Protein AF-A0A538D7K6-F1 (afdb_monomer_lite)

Structure (mmCIF, N/CA/C/O backbone):
data_AF-A0A538D7K6-F1
#
_entry.id   AF-A0A538D7K6-F1
#
loop_
_atom_site.group_PDB
_atom_site.id
_atom_site.type_symbol
_atom_site.label_atom_id
_atom_site.label_alt_id
_atom_site.label_comp_id
_atom_site.label_asym_id
_atom_site.label_entity_id
_atom_site.label_seq_id
_atom_site.pdbx_PDB_ins_code
_atom_site.Cartn_x
_atom_site.Cartn_y
_atom_site.Cartn_z
_atom_site.occupancy
_atom_site.B_iso_or_equiv
_atom_site.auth_seq_id
_atom_site.auth_comp_id
_atom_site.auth_asym_id
_atom_site.auth_atom_id
_atom_site.pdbx_PDB_model_num
ATOM 1 N N . MET A 1 1 ? 9.401 -70.725 -35.121 1.00 40.66 1 MET A N 1
ATOM 2 C CA . MET A 1 1 ? 10.159 -69.728 -35.909 1.00 40.66 1 MET A CA 1
ATOM 3 C C . MET A 1 1 ? 9.358 -68.421 -35.896 1.00 40.66 1 MET A C 1
ATOM 5 O O . MET A 1 1 ? 8.733 -68.077 -36.879 1.00 40.66 1 MET A O 1
ATOM 9 N N . THR A 1 2 ? 9.102 -67.784 -34.753 1.00 43.84 2 THR A N 1
ATOM 10 C CA . THR A 1 2 ? 10.042 -67.060 -33.866 1.00 43.84 2 THR A CA 1
ATOM 11 C C . THR A 1 2 ? 10.700 -65.837 -34.510 1.00 43.84 2 THR A C 1
ATOM 13 O O . THR A 1 2 ? 11.894 -65.631 -34.333 1.00 43.84 2 THR A O 1
ATOM 16 N N . LYS A 1 3 ? 9.963 -65.029 -35.276 1.00 46.75 3 LYS A N 1
ATOM 17 C CA . LYS A 1 3 ? 10.396 -63.679 -35.673 1.00 46.75 3 LYS A CA 1
ATOM 18 C C . LYS A 1 3 ? 9.157 -62.787 -35.728 1.00 46.75 3 LYS A C 1
ATOM 20 O O . LYS A 1 3 ? 8.139 -63.258 -36.213 1.00 46.75 3 LYS A O 1
ATOM 25 N N . LEU A 1 4 ? 9.264 -61.540 -35.262 1.00 43.41 4 LEU A N 1
ATOM 26 C CA . LEU A 1 4 ? 8.227 -60.484 -35.208 1.00 43.41 4 LEU A CA 1
ATOM 27 C C . LEU A 1 4 ? 7.545 -60.252 -33.845 1.00 43.41 4 LEU A C 1
ATOM 29 O O . LEU A 1 4 ? 6.499 -59.618 -33.772 1.00 43.41 4 LEU A O 1
ATOM 33 N N . VAL A 1 5 ? 8.178 -60.663 -32.746 1.00 50.25 5 VAL A N 1
ATOM 34 C CA . VAL A 1 5 ? 8.049 -59.937 -31.471 1.00 50.25 5 VAL A CA 1
ATOM 35 C C . VAL A 1 5 ? 9.275 -59.027 -31.381 1.00 50.25 5 VAL A C 1
ATOM 37 O O . VAL A 1 5 ? 10.366 -59.479 -31.712 1.00 50.25 5 VAL A O 1
ATOM 40 N N . ALA A 1 6 ? 9.102 -57.783 -30.935 1.00 48.41 6 ALA A N 1
ATOM 41 C CA . ALA A 1 6 ? 10.144 -56.764 -30.736 1.00 48.41 6 ALA A CA 1
ATOM 42 C C . ALA A 1 6 ? 10.478 -55.854 -31.935 1.00 48.41 6 ALA A C 1
ATOM 44 O O . ALA A 1 6 ? 11.613 -55.798 -32.388 1.00 48.41 6 ALA A O 1
ATOM 45 N N . LEU A 1 7 ? 9.510 -55.056 -32.400 1.00 48.78 7 LEU A N 1
ATOM 46 C CA . LEU A 1 7 ? 9.823 -53.801 -33.111 1.00 48.78 7 LEU A CA 1
ATOM 47 C C . LEU A 1 7 ? 8.749 -52.708 -32.933 1.00 48.78 7 LEU A C 1
ATOM 49 O O . LEU A 1 7 ? 8.528 -51.894 -33.817 1.00 48.78 7 LEU A O 1
ATOM 53 N N . GLY A 1 8 ? 8.065 -52.685 -31.782 1.00 41.59 8 GLY A N 1
ATOM 54 C CA . GLY A 1 8 ? 6.984 -51.721 -31.511 1.00 41.59 8 GLY A CA 1
ATOM 55 C C . GLY A 1 8 ? 6.976 -51.118 -30.104 1.00 41.59 8 GLY A C 1
ATOM 56 O O . GLY A 1 8 ? 5.976 -50.533 -29.714 1.00 41.59 8 GLY A O 1
ATOM 57 N N . ALA A 1 9 ? 8.051 -51.274 -29.323 1.00 51.84 9 ALA A N 1
ATOM 58 C CA . ALA A 1 9 ? 8.094 -50.869 -27.910 1.00 51.84 9 ALA A CA 1
ATOM 59 C C . ALA A 1 9 ? 9.174 -49.812 -27.598 1.00 51.84 9 ALA A C 1
ATOM 61 O O . ALA A 1 9 ? 9.707 -49.773 -26.495 1.00 51.84 9 ALA A O 1
ATOM 62 N N . LEU A 1 10 ? 9.508 -48.955 -28.570 1.00 48.12 10 LEU A N 1
ATOM 63 C CA . LEU A 1 10 ? 10.436 -47.825 -28.397 1.00 48.12 10 LEU A CA 1
ATOM 64 C C . LEU A 1 10 ? 9.776 -46.459 -28.666 1.00 48.12 10 LEU A C 1
ATOM 66 O O . LEU A 1 10 ? 10.447 -45.495 -29.022 1.00 48.12 10 LEU A O 1
ATOM 70 N N . ALA A 1 11 ? 8.462 -46.337 -28.454 1.00 53.03 11 ALA A N 1
ATOM 71 C CA . ALA A 1 11 ? 7.849 -45.025 -28.244 1.00 53.03 11 ALA A CA 1
ATOM 72 C C . ALA A 1 11 ? 8.186 -44.590 -26.812 1.00 53.03 11 ALA A C 1
ATOM 74 O O . ALA A 1 11 ? 7.478 -44.878 -25.850 1.00 53.03 11 ALA A O 1
ATOM 75 N N . ALA A 1 12 ? 9.386 -44.026 -26.715 1.00 57.50 12 ALA A N 1
ATOM 76 C CA . ALA A 1 12 ? 10.097 -43.638 -25.521 1.00 57.50 12 ALA A CA 1
ATOM 77 C C . ALA A 1 12 ? 9.222 -42.895 -24.508 1.00 57.50 12 ALA A C 1
ATOM 79 O O . ALA A 1 12 ? 8.413 -42.035 -24.856 1.00 57.50 12 ALA A O 1
ATOM 80 N N . LEU A 1 13 ? 9.485 -43.197 -23.236 1.00 53.53 13 LEU A N 1
ATOM 81 C CA . LEU A 1 13 ? 9.093 -42.433 -22.062 1.00 53.53 13 LEU A CA 1
ATOM 82 C C . LEU A 1 13 ? 9.666 -41.005 -22.111 1.00 53.53 13 LEU A C 1
ATOM 84 O O . LEU A 1 13 ? 10.497 -40.622 -21.291 1.00 53.53 13 LEU A O 1
ATOM 88 N N . ALA A 1 14 ? 9.183 -40.175 -23.028 1.00 58.72 14 ALA A N 1
ATOM 89 C CA . ALA A 1 14 ? 9.363 -38.734 -22.981 1.00 58.72 14 ALA A CA 1
ATOM 90 C C . ALA A 1 14 ? 8.416 -38.123 -21.928 1.00 58.72 14 ALA A C 1
ATOM 92 O O . ALA A 1 14 ? 7.724 -37.142 -22.182 1.00 58.72 14 ALA A O 1
ATOM 93 N N . PHE A 1 15 ? 8.399 -38.693 -20.716 1.00 60.50 15 PHE A N 1
ATOM 94 C CA . PHE A 1 15 ? 8.035 -37.957 -19.509 1.00 60.50 15 PHE A CA 1
ATOM 95 C C . PHE A 1 15 ? 9.201 -37.010 -19.219 1.00 60.50 15 PHE A C 1
ATOM 97 O O . PHE A 1 15 ? 10.033 -37.237 -18.342 1.00 60.50 15 PHE A O 1
ATOM 104 N N . GLY A 1 16 ? 9.307 -35.968 -20.047 1.00 55.09 16 GLY A N 1
ATOM 105 C CA . GLY A 1 16 ? 10.193 -34.851 -19.793 1.00 55.09 16 GLY A CA 1
ATOM 106 C C . GLY A 1 16 ? 9.817 -34.272 -18.439 1.00 55.09 16 GLY A C 1
ATOM 107 O O . GLY A 1 16 ? 8.693 -33.814 -18.243 1.00 55.09 16 GLY A O 1
ATOM 108 N N . CYS A 1 17 ? 10.751 -34.350 -17.496 1.00 61.25 17 CYS A N 1
ATOM 109 C CA . CYS A 1 17 ? 10.683 -33.646 -16.230 1.00 61.25 17 CYS A CA 1
ATOM 110 C C . CYS A 1 17 ? 10.509 -32.158 -16.554 1.00 61.25 17 CYS A C 1
ATOM 112 O O . CYS A 1 17 ? 11.459 -31.486 -16.952 1.00 61.25 17 CYS A O 1
ATOM 114 N N . GLY A 1 18 ?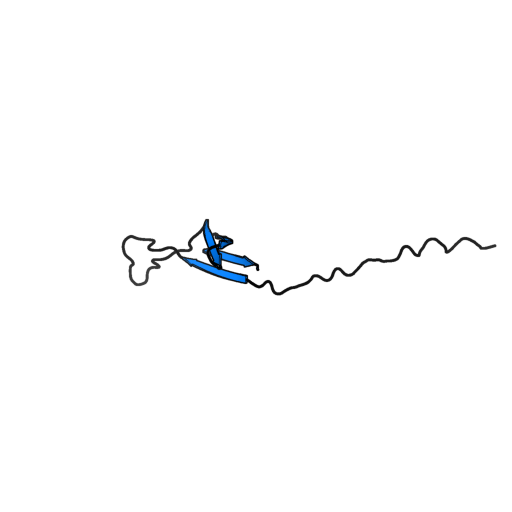 9.275 -31.661 -16.471 1.00 61.81 18 GLY A N 1
ATOM 115 C CA . GLY A 1 18 ? 9.014 -30.236 -16.517 1.00 61.81 18 GLY A CA 1
ATOM 116 C C . GLY A 1 18 ? 9.663 -29.637 -15.282 1.00 61.81 18 GLY A C 1
ATOM 117 O O . GLY A 1 18 ? 9.151 -29.793 -14.176 1.00 61.81 18 GLY A O 1
ATOM 118 N N . SER A 1 19 ? 10.815 -28.998 -15.452 1.00 65.38 19 SER A N 1
ATOM 119 C CA . SER A 1 19 ? 11.431 -28.190 -14.414 1.00 65.38 19 SER A CA 1
ATOM 120 C C . SER A 1 19 ? 10.428 -27.103 -14.041 1.00 65.38 19 SER A C 1
ATOM 122 O O . SER A 1 19 ? 10.227 -26.139 -14.778 1.00 65.38 19 SER A O 1
ATOM 124 N N . ALA A 1 20 ? 9.764 -27.269 -12.895 1.00 65.56 20 ALA A N 1
ATOM 125 C CA . ALA A 1 20 ? 9.051 -26.185 -12.246 1.00 65.56 20 ALA A CA 1
ATOM 126 C C . ALA A 1 20 ? 10.109 -25.136 -11.898 1.00 65.56 20 ALA A C 1
ATOM 128 O O . ALA A 1 20 ? 10.799 -25.241 -10.885 1.00 65.56 20 ALA A O 1
ATOM 129 N N . GLY A 1 21 ? 10.307 -24.177 -12.803 1.00 59.12 21 GLY A N 1
ATOM 130 C CA . GLY A 1 21 ? 11.178 -23.035 -12.602 1.00 59.12 21 GLY A CA 1
ATOM 131 C C . GLY A 1 21 ? 10.632 -22.215 -11.446 1.00 59.12 21 GLY A C 1
ATOM 132 O O . GLY A 1 21 ? 9.862 -21.280 -11.648 1.00 59.12 21 GLY A O 1
ATOM 133 N N . GLY A 1 22 ? 11.007 -22.591 -10.225 1.00 59.78 22 GLY A N 1
ATOM 134 C CA . GLY A 1 22 ? 10.776 -21.833 -9.006 1.00 59.78 22 GLY A CA 1
ATOM 135 C C . GLY A 1 22 ? 11.662 -20.596 -9.007 1.00 59.78 22 GLY A C 1
ATOM 136 O O . GLY A 1 22 ? 12.593 -20.491 -8.217 1.00 59.78 22 GLY A O 1
ATOM 137 N N . GLY A 1 23 ? 11.414 -19.677 -9.938 1.00 65.56 23 GLY A N 1
ATOM 138 C CA . GLY A 1 23 ? 12.025 -18.361 -9.903 1.00 65.56 23 GLY A CA 1
ATOM 139 C C . GLY A 1 23 ? 11.515 -17.617 -8.674 1.00 65.56 23 GLY A C 1
ATOM 140 O O . GLY A 1 23 ? 10.307 -17.551 -8.434 1.00 65.56 23 GLY A O 1
ATOM 141 N N . THR A 1 24 ? 12.421 -17.036 -7.888 1.00 69.69 24 THR A N 1
ATOM 142 C CA . THR A 1 24 ? 12.036 -16.058 -6.868 1.00 69.69 24 THR A CA 1
ATOM 143 C C . THR A 1 24 ? 11.410 -14.877 -7.592 1.00 69.69 24 THR A C 1
ATOM 145 O O . THR A 1 24 ? 12.120 -14.048 -8.153 1.00 69.69 24 THR A O 1
ATOM 148 N N . ALA A 1 25 ? 10.078 -14.816 -7.613 1.00 73.12 25 ALA A N 1
ATOM 149 C CA . ALA A 1 25 ? 9.358 -13.719 -8.241 1.00 73.12 25 ALA A CA 1
ATOM 150 C C . ALA A 1 25 ? 9.778 -12.396 -7.585 1.00 73.12 25 ALA A C 1
ATOM 152 O O . ALA A 1 25 ? 9.436 -12.129 -6.423 1.00 73.12 25 ALA A O 1
ATOM 153 N N . THR A 1 26 ? 10.531 -11.594 -8.335 1.00 84.44 26 THR A N 1
ATOM 154 C CA . THR A 1 26 ? 10.939 -10.240 -7.970 1.00 84.44 26 THR A CA 1
ATOM 155 C C . THR A 1 26 ? 9.776 -9.275 -8.204 1.00 84.44 26 THR A C 1
ATOM 157 O O . THR A 1 26 ? 8.779 -9.608 -8.849 1.00 84.44 26 THR A O 1
ATOM 160 N N . GLY A 1 27 ? 9.855 -8.092 -7.596 1.00 91.38 27 GLY A N 1
ATOM 161 C CA . GLY A 1 27 ? 8.860 -7.040 -7.778 1.00 91.38 27 GLY A CA 1
ATOM 162 C C . GLY A 1 27 ? 8.507 -6.316 -6.483 1.00 91.38 27 GLY A C 1
ATOM 163 O O . GLY A 1 27 ? 9.231 -6.384 -5.488 1.00 91.38 27 GLY A O 1
ATOM 164 N N . LEU A 1 28 ? 7.383 -5.600 -6.499 1.00 94.56 28 LEU A N 1
ATOM 165 C CA . LEU A 1 28 ? 6.920 -4.785 -5.377 1.00 94.56 28 LEU A CA 1
ATOM 166 C C . LEU A 1 28 ? 5.822 -5.514 -4.604 1.00 94.56 28 LEU A C 1
ATOM 168 O O . LEU A 1 28 ? 4.887 -6.062 -5.182 1.00 94.56 28 LEU A O 1
ATOM 172 N N . LYS A 1 29 ? 5.881 -5.458 -3.278 1.00 96.00 29 LYS A N 1
ATOM 173 C CA . LYS A 1 29 ? 4.778 -5.857 -2.401 1.00 96.00 29 LYS A CA 1
ATOM 174 C C . LYS A 1 29 ? 4.657 -4.849 -1.275 1.00 96.00 29 LYS A C 1
ATOM 176 O O . LYS A 1 29 ? 5.667 -4.321 -0.814 1.00 96.00 29 LYS A O 1
ATOM 181 N N . GLY A 1 30 ? 3.442 -4.608 -0.814 1.00 96.62 30 GLY A N 1
ATOM 182 C CA . GLY A 1 30 ? 3.233 -3.673 0.281 1.00 96.62 30 GLY A CA 1
ATOM 183 C C . GLY A 1 30 ? 1.815 -3.696 0.816 1.00 96.62 30 GLY A C 1
ATOM 184 O O . GLY A 1 30 ? 0.941 -4.384 0.287 1.00 96.62 30 GLY A O 1
ATOM 185 N N . TYR A 1 31 ? 1.616 -2.936 1.888 1.00 98.19 31 TYR A N 1
ATOM 186 C CA . TYR A 1 31 ? 0.348 -2.788 2.587 1.00 98.19 31 TYR A CA 1
ATOM 187 C C . TYR A 1 31 ? -0.047 -1.314 2.615 1.00 98.19 31 TYR A C 1
ATOM 189 O O . TYR A 1 31 ? 0.732 -0.464 3.048 1.00 98.19 31 TYR A O 1
ATOM 197 N N . VAL A 1 32 ? -1.257 -1.015 2.150 1.00 98.25 32 VAL A N 1
ATOM 198 C CA . VAL A 1 32 ? -1.795 0.345 2.084 1.00 98.25 32 VAL A CA 1
ATOM 199 C C . VAL A 1 32 ? -2.891 0.512 3.129 1.00 98.25 32 VAL A C 1
ATOM 201 O O . VAL A 1 32 ? -3.843 -0.271 3.197 1.00 98.25 32 VAL A O 1
ATOM 204 N N . LYS A 1 33 ? -2.775 1.575 3.928 1.00 98.12 33 LYS A N 1
ATOM 205 C CA . LYS A 1 33 ? -3.796 2.006 4.886 1.00 98.12 33 LYS A CA 1
ATOM 206 C C . LYS A 1 33 ? -4.437 3.311 4.431 1.00 98.12 33 LYS A C 1
ATOM 208 O O . LYS A 1 33 ? -3.753 4.184 3.910 1.00 98.12 33 LYS A O 1
ATOM 213 N N . ARG A 1 34 ? -5.738 3.450 4.680 1.00 97.25 34 ARG A N 1
ATOM 214 C CA . ARG A 1 34 ? -6.489 4.699 4.537 1.00 97.25 34 ARG A CA 1
ATOM 215 C C . ARG A 1 34 ? -6.748 5.315 5.905 1.00 97.25 34 ARG A C 1
ATOM 217 O O . ARG A 1 34 ? -7.017 4.603 6.877 1.00 97.25 34 ARG A O 1
ATOM 224 N N . GLY A 1 35 ? -6.707 6.633 5.957 1.00 95.12 35 GLY A N 1
ATOM 225 C CA . GLY A 1 35 ? -7.065 7.412 7.126 1.00 95.12 35 GLY A CA 1
ATOM 226 C C . GLY A 1 35 ? -7.349 8.869 6.748 1.00 95.12 35 GLY A C 1
ATOM 227 O O . GLY A 1 35 ? -6.975 9.281 5.650 1.00 95.12 35 GLY A O 1
ATOM 228 N N . PRO A 1 36 ? -7.995 9.624 7.646 1.00 95.69 36 PRO A N 1
ATOM 229 C CA . PRO A 1 36 ? -8.535 9.132 8.908 1.00 95.69 36 PRO A CA 1
ATOM 230 C C . PRO A 1 36 ? -9.837 8.333 8.692 1.00 95.69 36 PRO A C 1
ATOM 232 O O . PRO A 1 36 ? -10.561 8.524 7.718 1.00 95.69 36 PRO A O 1
ATOM 235 N N . THR A 1 37 ? -10.114 7.368 9.570 1.00 95.62 37 THR A N 1
ATOM 236 C CA . THR A 1 37 ? -11.367 6.571 9.543 1.00 95.62 37 THR A CA 1
ATOM 237 C C . THR A 1 37 ? -12.482 7.177 10.393 1.00 95.62 37 THR A C 1
ATOM 239 O O . THR A 1 37 ? -13.610 6.695 10.368 1.00 95.62 37 THR A O 1
ATOM 242 N N . MET A 1 38 ? -12.163 8.247 11.117 1.00 95.00 38 MET A N 1
ATOM 243 C CA . MET A 1 38 ? -13.048 9.033 11.967 1.00 95.00 38 MET A CA 1
ATOM 244 C C . MET A 1 38 ? -12.625 10.509 11.891 1.00 95.00 38 MET A C 1
ATOM 246 O O . MET A 1 38 ? -11.463 10.765 11.587 1.00 95.00 38 MET A O 1
ATOM 250 N N . PRO A 1 39 ? -13.499 11.484 12.189 1.00 94.81 39 PRO A N 1
ATOM 251 C CA . PRO A 1 39 ? -13.169 12.907 12.037 1.00 94.81 39 PRO A CA 1
ATOM 252 C C . PRO A 1 39 ? -11.949 13.373 12.844 1.00 94.81 39 PRO A C 1
ATOM 254 O O . PRO A 1 39 ? -11.203 14.235 12.393 1.00 94.81 39 PRO A O 1
ATOM 257 N N . VAL A 1 40 ? -11.731 12.789 14.026 1.00 95.44 40 VAL A N 1
ATOM 258 C CA . VAL A 1 40 ? -10.604 13.108 14.909 1.00 95.44 40 VAL A CA 1
ATOM 259 C C . VAL A 1 40 ? -10.02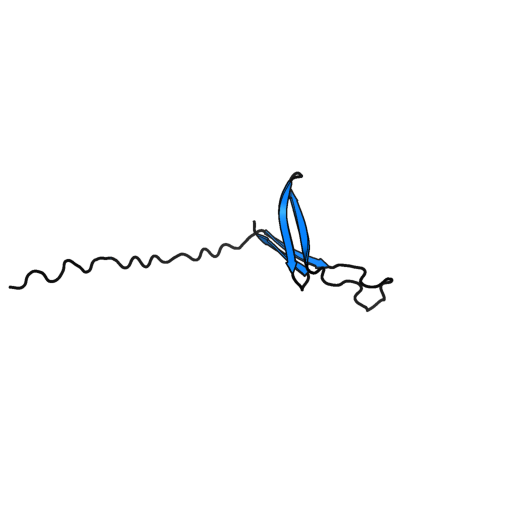4 11.818 15.462 1.00 95.44 40 VAL A C 1
ATOM 261 O O . VAL A 1 40 ? -10.746 11.008 16.045 1.00 95.44 40 VAL A O 1
ATOM 264 N N . CYS A 1 41 ? -8.717 11.632 15.302 1.00 95.69 41 CYS A N 1
ATOM 265 C CA . CYS A 1 41 ? -8.017 10.482 15.855 1.00 95.69 41 CYS A CA 1
ATOM 266 C C . CYS A 1 41 ? -7.983 10.552 17.385 1.00 95.69 41 CYS A C 1
ATOM 268 O O . CYS A 1 41 ? -7.630 11.580 17.960 1.00 95.69 41 CYS A O 1
ATOM 270 N N . ARG A 1 42 ? -8.312 9.440 18.046 1.00 95.69 42 ARG A N 1
ATOM 271 C CA . ARG A 1 42 ? -8.249 9.312 19.507 1.00 95.69 42 ARG A CA 1
ATOM 272 C C . ARG A 1 42 ? -7.053 8.455 19.902 1.00 95.69 42 ARG A C 1
ATOM 274 O O . ARG A 1 42 ? -6.774 7.447 19.254 1.00 95.69 42 ARG A O 1
ATOM 281 N N . VAL A 1 43 ? -6.358 8.842 20.969 1.00 95.44 43 VAL A N 1
ATOM 282 C CA . VAL A 1 43 ? -5.231 8.067 21.511 1.00 95.44 43 VAL A CA 1
ATOM 283 C C . VAL A 1 43 ? -5.714 6.664 21.891 1.00 95.44 43 VAL A C 1
ATOM 285 O O . VAL A 1 43 ? -6.786 6.508 22.470 1.00 95.44 43 VAL A O 1
ATOM 288 N N . GLY A 1 44 ? -4.949 5.637 21.515 1.00 94.62 44 GLY A N 1
ATOM 289 C CA . GLY A 1 44 ? -5.288 4.231 21.767 1.00 94.62 44 GLY A CA 1
ATOM 290 C C . GLY A 1 44 ? -6.326 3.621 20.815 1.00 94.62 44 GLY A C 1
ATOM 291 O O . GLY A 1 44 ? -6.516 2.409 20.839 1.00 94.62 44 GLY A O 1
ATOM 292 N N . VAL A 1 45 ? -6.956 4.411 19.937 1.00 94.88 45 VAL A N 1
ATOM 293 C CA . VAL A 1 45 ? -7.926 3.913 18.950 1.00 94.88 45 VAL A CA 1
ATOM 294 C C . VAL A 1 45 ? -7.311 3.949 17.547 1.00 94.88 45 VAL A C 1
ATOM 296 O O . VAL A 1 45 ? -6.820 5.000 17.124 1.00 94.88 45 VAL A O 1
ATOM 299 N N . PRO A 1 46 ? -7.340 2.845 16.773 1.00 94.69 46 PRO A N 1
ATOM 300 C CA . PRO A 1 46 ? -6.845 2.857 15.403 1.00 94.69 46 PRO A CA 1
ATOM 301 C C . PRO A 1 46 ? -7.578 3.897 14.544 1.00 94.69 46 PRO A C 1
ATOM 303 O O . PRO A 1 46 ? -8.760 3.761 14.252 1.00 94.69 46 PRO A O 1
ATOM 306 N N . CYS A 1 47 ? -6.858 4.924 14.091 1.00 96.50 47 CYS A N 1
ATOM 307 C CA . CYS A 1 47 ? -7.407 5.950 13.195 1.00 96.50 47 CYS A CA 1
ATOM 308 C C . CYS A 1 47 ? -7.247 5.592 11.704 1.00 96.50 47 CYS A C 1
ATOM 310 O O . CYS A 1 47 ? -7.686 6.328 10.819 1.00 96.50 47 CYS A O 1
ATOM 312 N N . THR A 1 48 ? -6.639 4.441 11.406 1.00 97.56 48 THR A N 1
ATOM 313 C CA . THR A 1 48 ? -6.374 3.961 10.044 1.00 97.56 48 THR A CA 1
ATOM 314 C C . THR A 1 48 ? -6.919 2.550 9.855 1.00 97.56 48 THR A C 1
ATOM 316 O O . THR A 1 48 ? -6.923 1.759 10.795 1.00 97.56 48 THR A O 1
ATOM 319 N N . ALA A 1 49 ? -7.344 2.223 8.636 1.00 97.69 49 ALA A N 1
ATOM 320 C CA . ALA A 1 49 ? -7.818 0.892 8.249 1.00 97.69 49 ALA A CA 1
ATOM 321 C C . ALA A 1 49 ? -7.179 0.461 6.918 1.00 97.69 49 ALA A C 1
ATOM 323 O O . ALA A 1 49 ? -6.685 1.325 6.191 1.00 97.69 49 ALA A O 1
ATOM 324 N N . PRO A 1 50 ? -7.196 -0.834 6.552 1.00 98.50 50 PRO A N 1
ATOM 325 C CA . PRO A 1 50 ? -6.782 -1.266 5.221 1.00 98.50 50 PRO A CA 1
ATOM 326 C C . PRO A 1 50 ? -7.490 -0.473 4.114 1.00 98.50 50 PRO A C 1
ATOM 328 O O . PRO A 1 50 ? -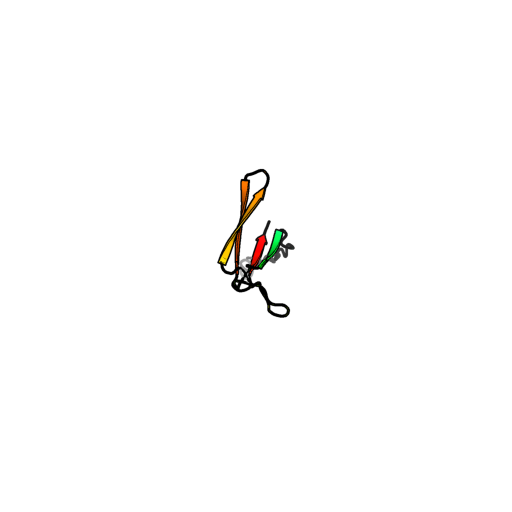8.715 -0.309 4.132 1.00 98.50 50 PRO A O 1
ATOM 331 N N . ALA A 1 51 ? -6.727 0.008 3.135 1.00 98.38 51 ALA A N 1
ATOM 332 C CA . ALA A 1 51 ? -7.281 0.600 1.926 1.00 98.38 51 ALA A CA 1
ATOM 333 C C . ALA A 1 51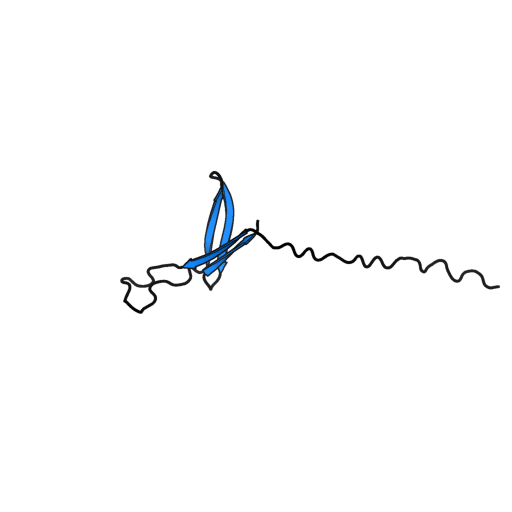 ? -7.698 -0.533 0.983 1.00 98.38 51 ALA A C 1
ATOM 335 O O . ALA A 1 51 ? -6.878 -1.016 0.214 1.00 98.38 51 ALA A O 1
ATOM 336 N N . LYS A 1 52 ? -8.939 -1.012 1.092 1.00 98.44 52 LYS A N 1
ATOM 337 C CA . LYS A 1 52 ? -9.452 -2.143 0.300 1.00 98.44 52 LYS A CA 1
ATOM 338 C C . LYS A 1 52 ? -9.857 -1.691 -1.105 1.00 98.44 52 LYS A C 1
ATOM 340 O O . LYS A 1 52 ? -10.483 -0.641 -1.232 1.00 98.44 52 LYS A O 1
ATOM 345 N N . GLY A 1 53 ? -9.532 -2.477 -2.132 1.00 98.06 53 GLY A N 1
ATOM 346 C CA . GLY A 1 53 ? -10.020 -2.263 -3.501 1.00 98.06 53 GLY A CA 1
ATOM 347 C C . GLY A 1 53 ? -9.463 -1.025 -4.212 1.00 98.06 53 GLY A C 1
ATOM 348 O O . GLY A 1 53 ? -10.025 -0.586 -5.213 1.00 98.06 53 GLY A O 1
ATOM 349 N N . VAL A 1 54 ? -8.371 -0.441 -3.719 1.00 98.12 54 VAL A N 1
ATOM 350 C CA . VAL A 1 54 ? -7.769 0.759 -4.309 1.00 98.12 54 VAL A CA 1
ATOM 351 C C . VAL A 1 54 ? -6.827 0.360 -5.439 1.00 98.12 54 VAL A C 1
ATOM 353 O O . VAL A 1 54 ? -5.961 -0.497 -5.262 1.00 98.12 54 VAL A O 1
ATOM 356 N N . LYS A 1 55 ? -6.968 1.018 -6.595 1.00 98.25 55 LYS A N 1
ATOM 357 C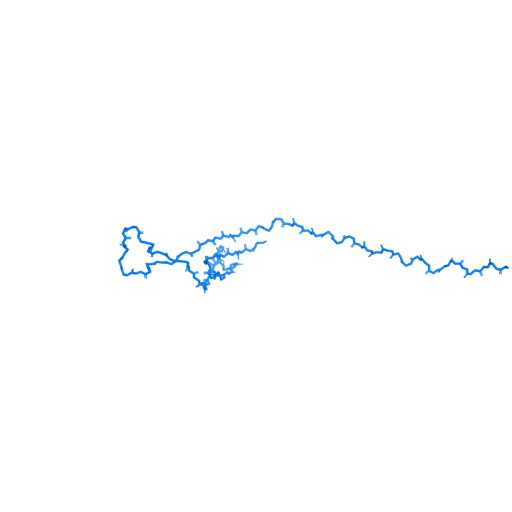 CA . LYS A 1 55 ? -6.070 0.855 -7.743 1.00 98.25 55 LYS A CA 1
ATOM 358 C C . LYS A 1 55 ? -4.817 1.718 -7.569 1.00 98.25 55 LYS A C 1
ATOM 360 O O . LYS A 1 55 ? -4.892 2.944 -7.559 1.00 98.25 55 LYS A O 1
ATOM 365 N N . LEU A 1 56 ? -3.664 1.069 -7.482 1.00 98.06 56 LEU A N 1
ATOM 366 C CA . LEU A 1 56 ? -2.335 1.670 -7.460 1.00 98.06 56 LEU A CA 1
ATOM 367 C C . LEU A 1 56 ? -1.771 1.726 -8.883 1.00 98.06 56 LEU A C 1
ATOM 369 O O . LEU A 1 56 ? -1.902 0.764 -9.642 1.00 98.06 56 LEU A O 1
ATOM 373 N N . ARG A 1 57 ? -1.121 2.838 -9.234 1.00 97.81 57 ARG A N 1
ATOM 374 C CA . ARG A 1 57 ? -0.409 3.029 -10.506 1.00 97.81 57 ARG A CA 1
ATOM 375 C C . ARG A 1 57 ? 1.063 3.282 -10.202 1.00 97.81 57 ARG A C 1
ATOM 377 O O . ARG A 1 57 ? 1.379 4.229 -9.490 1.00 97.81 57 ARG A O 1
ATOM 384 N N . PHE A 1 58 ? 1.945 2.448 -10.739 1.00 96.50 58 PHE A N 1
ATOM 385 C CA . PHE A 1 58 ? 3.391 2.567 -10.561 1.00 96.50 58 PHE A CA 1
ATOM 386 C C . PHE A 1 58 ? 4.003 3.166 -11.822 1.00 96.50 58 PHE A C 1
ATOM 388 O O . PHE A 1 58 ? 3.841 2.611 -12.910 1.00 96.50 58 PHE A O 1
ATOM 395 N N . SER A 1 59 ? 4.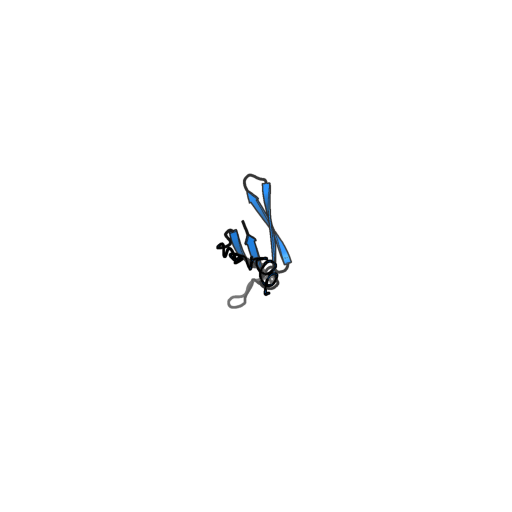697 4.295 -11.677 1.00 96.62 59 SER A N 1
ATOM 396 C CA . SER A 1 59 ? 5.342 4.999 -12.785 1.00 96.62 59 SER A CA 1
ATOM 397 C C . SER A 1 59 ? 6.861 4.859 -12.759 1.00 96.62 59 SER A C 1
ATOM 399 O O . SER A 1 59 ? 7.475 4.985 -11.699 1.00 96.62 59 SER A O 1
ATOM 401 N N . ARG A 1 60 ? 7.475 4.700 -13.931 1.00 95.00 60 ARG A N 1
ATOM 402 C CA . ARG A 1 60 ? 8.923 4.801 -14.146 1.00 95.00 60 ARG A CA 1
ATOM 403 C C . ARG A 1 60 ? 9.161 5.687 -15.367 1.00 95.00 60 ARG A C 1
ATOM 405 O O . ARG A 1 60 ? 8.535 5.472 -16.397 1.00 95.00 60 ARG A O 1
ATOM 412 N N . ALA A 1 61 ? 10.027 6.695 -15.231 1.00 96.50 61 ALA A N 1
ATOM 413 C CA . ALA A 1 61 ? 10.317 7.669 -16.291 1.00 96.50 61 ALA A CA 1
ATOM 414 C C . ALA A 1 61 ? 9.046 8.294 -16.920 1.00 96.50 61 ALA A C 1
ATOM 416 O O . ALA A 1 61 ? 8.899 8.356 -18.135 1.00 96.50 61 ALA A O 1
ATOM 417 N N . GLY A 1 62 ? 8.077 8.691 -16.084 1.00 96.12 62 GLY A N 1
ATOM 418 C CA . GLY A 1 62 ? 6.820 9.314 -16.528 1.00 96.12 62 GLY A CA 1
ATOM 419 C C . GLY A 1 62 ? 5.767 8.356 -17.101 1.00 96.12 62 GLY A C 1
ATOM 420 O O . GLY A 1 62 ? 4.610 8.745 -17.236 1.00 96.12 62 GLY A O 1
ATOM 421 N N . SER A 1 63 ? 6.115 7.094 -17.366 1.00 97.19 63 SER A N 1
ATOM 422 C CA . SER A 1 63 ? 5.191 6.087 -17.903 1.00 97.19 63 SER A CA 1
ATOM 423 C C . SER A 1 63 ? 4.665 5.168 -16.806 1.00 97.19 63 SER A C 1
ATOM 425 O O . SER A 1 63 ? 5.429 4.729 -15.945 1.00 97.19 63 SER A O 1
ATOM 427 N N . ILE A 1 64 ? 3.369 4.839 -16.831 1.00 97.06 64 ILE A N 1
ATOM 428 C CA . ILE A 1 64 ? 2.818 3.799 -15.951 1.00 97.06 64 ILE A CA 1
ATOM 429 C C . ILE A 1 64 ? 3.277 2.438 -16.461 1.00 97.06 64 ILE A C 1
ATOM 431 O O . ILE A 1 64 ? 2.904 2.036 -17.557 1.00 97.06 64 ILE A O 1
ATOM 435 N N . VAL A 1 65 ? 4.056 1.731 -15.648 1.00 96.25 65 VAL A N 1
ATOM 436 C CA . VAL A 1 65 ? 4.637 0.424 -15.997 1.00 96.25 65 VAL A CA 1
ATOM 437 C C . VAL A 1 65 ? 3.936 -0.740 -15.306 1.00 96.25 65 VAL A C 1
ATOM 439 O O . VAL A 1 65 ? 4.088 -1.880 -15.723 1.00 96.25 65 VAL A O 1
ATOM 442 N N . ALA A 1 66 ? 3.158 -0.470 -14.255 1.00 96.50 66 ALA A N 1
ATOM 443 C CA . ALA A 1 66 ? 2.364 -1.487 -13.583 1.00 96.50 66 ALA A CA 1
ATOM 444 C C . ALA A 1 66 ? 1.155 -0.883 -12.870 1.00 96.50 66 ALA A C 1
ATOM 446 O O . ALA A 1 66 ? 1.146 0.287 -12.470 1.00 96.50 66 ALA A O 1
ATOM 447 N N . THR A 1 67 ? 0.146 -1.721 -12.651 1.00 97.31 67 THR A N 1
ATOM 448 C CA . THR A 1 67 ? -0.975 -1.417 -11.763 1.00 97.31 67 THR A CA 1
ATOM 449 C C . THR A 1 67 ? -1.241 -2.597 -10.840 1.00 97.31 67 THR A C 1
ATOM 451 O O . THR A 1 67 ? -0.940 -3.737 -11.187 1.00 97.31 67 THR A O 1
ATOM 454 N N . ALA A 1 68 ? -1.781 -2.324 -9.657 1.00 97.75 68 ALA A N 1
ATOM 455 C CA . ALA A 1 68 ? -2.245 -3.357 -8.739 1.00 97.75 68 ALA A CA 1
ATOM 456 C C . ALA A 1 68 ? -3.482 -2.867 -7.995 1.00 97.75 68 ALA A C 1
ATOM 458 O O . ALA A 1 68 ? -3.600 -1.677 -7.710 1.00 97.75 68 ALA A O 1
ATOM 459 N N . THR A 1 69 ? -4.376 -3.783 -7.643 1.00 98.44 69 THR A N 1
ATOM 460 C CA . THR A 1 69 ? -5.509 -3.490 -6.763 1.00 98.44 69 THR A CA 1
ATOM 461 C C . THR A 1 69 ? -5.226 -4.088 -5.396 1.00 98.44 69 THR A C 1
ATOM 463 O O . THR A 1 69 ? -4.817 -5.246 -5.295 1.00 98.44 69 THR A O 1
ATOM 466 N N . THR A 1 70 ? -5.417 -3.306 -4.339 1.00 98.62 70 THR A N 1
ATOM 467 C CA . THR A 1 70 ? -5.275 -3.811 -2.974 1.00 98.62 70 THR A CA 1
ATOM 468 C C . THR A 1 70 ? -6.399 -4.787 -2.631 1.00 98.62 70 THR A C 1
ATOM 470 O O . THR A 1 70 ? -7.567 -4.548 -2.940 1.00 98.62 70 THR A O 1
ATOM 473 N N . ASN A 1 71 ? -6.061 -5.885 -1.958 1.00 98.50 71 ASN A N 1
ATOM 474 C CA . ASN A 1 71 ? -7.052 -6.858 -1.498 1.00 98.50 71 ASN A CA 1
ATOM 475 C C . ASN A 1 71 ? -7.840 -6.356 -0.269 1.00 98.50 71 ASN A C 1
ATOM 477 O O . ASN A 1 71 ? -7.617 -5.253 0.238 1.00 98.50 71 ASN A O 1
ATOM 481 N N . ASP A 1 72 ? -8.721 -7.198 0.275 1.00 98.31 72 ASP A N 1
ATOM 482 C CA . ASP A 1 72 ? -9.551 -6.866 1.447 1.00 98.31 72 ASP A CA 1
ATOM 483 C C . ASP A 1 72 ? -8.762 -6.606 2.733 1.00 98.31 72 ASP A C 1
ATOM 485 O O . ASP A 1 72 ? -9.298 -6.087 3.715 1.00 98.31 72 ASP A O 1
ATOM 489 N N . ARG A 1 73 ? -7.479 -6.961 2.734 1.00 98.19 73 ARG A N 1
ATOM 490 C CA . ARG A 1 73 ? -6.534 -6.696 3.815 1.00 98.19 73 ARG A CA 1
ATOM 491 C C . ARG A 1 73 ? -5.549 -5.589 3.449 1.00 98.19 73 ARG A C 1
ATOM 493 O O . ARG A 1 73 ? -4.567 -5.443 4.157 1.00 98.19 73 ARG A O 1
ATOM 500 N N . GLY A 1 74 ? -5.779 -4.830 2.373 1.00 98.31 74 GLY A N 1
ATOM 501 C CA . GLY A 1 74 ? -4.957 -3.694 1.939 1.00 98.31 74 GLY A CA 1
ATOM 502 C C . GLY A 1 74 ? -3.611 -4.065 1.309 1.00 98.31 74 GLY A C 1
ATOM 503 O O . GLY A 1 74 ? -2.799 -3.177 1.055 1.00 98.31 74 GLY A O 1
ATOM 504 N N . TRP A 1 75 ? -3.338 -5.350 1.082 1.00 98.50 75 TRP A N 1
ATOM 505 C CA . TRP A 1 75 ? -2.082 -5.797 0.481 1.00 98.50 75 TRP A CA 1
ATOM 506 C C . TRP A 1 75 ? -2.133 -5.701 -1.037 1.00 98.50 75 TRP A C 1
ATOM 508 O O . TRP A 1 75 ? -3.157 -6.013 -1.645 1.00 98.50 75 TRP A O 1
ATOM 518 N N . TYR A 1 76 ? -1.004 -5.346 -1.642 1.00 97.88 76 TYR A N 1
ATOM 519 C CA . TYR A 1 76 ? -0.787 -5.430 -3.081 1.00 97.88 76 TYR A CA 1
ATOM 520 C C . TYR A 1 76 ? 0.495 -6.204 -3.393 1.00 97.88 76 TYR A C 1
ATOM 522 O O . TYR A 1 76 ? 1.419 -6.289 -2.575 1.00 97.88 76 TYR A O 1
ATOM 530 N N . ARG A 1 77 ? 0.560 -6.724 -4.619 1.00 96.12 77 ARG A N 1
ATOM 531 C CA . ARG A 1 77 ? 1.764 -7.295 -5.216 1.00 96.12 77 ARG A CA 1
ATOM 532 C C . ARG A 1 77 ? 1.828 -6.903 -6.690 1.00 96.12 77 ARG A C 1
ATOM 534 O O . ARG A 1 77 ? 0.810 -6.913 -7.372 1.00 96.12 77 ARG A O 1
ATOM 541 N N . VAL A 1 78 ? 3.022 -6.575 -7.156 1.00 94.69 78 VAL A N 1
ATOM 542 C CA . VAL A 1 78 ? 3.389 -6.370 -8.557 1.00 94.69 78 VAL A CA 1
ATOM 543 C C . VAL A 1 78 ? 4.573 -7.288 -8.811 1.00 94.69 78 VAL A C 1
ATOM 545 O O . VAL A 1 78 ? 5.587 -7.155 -8.130 1.00 94.69 78 VAL A O 1
ATOM 548 N N . ALA A 1 79 ? 4.433 -8.234 -9.733 1.00 89.00 79 ALA A N 1
ATOM 549 C CA . ALA A 1 79 ? 5.570 -9.005 -10.225 1.00 89.00 79 ALA A CA 1
ATOM 550 C C . ALA A 1 79 ? 6.290 -8.198 -11.315 1.00 89.00 79 ALA A C 1
ATOM 552 O O . ALA A 1 79 ? 5.634 -7.463 -12.058 1.00 89.00 79 ALA A O 1
ATOM 553 N N . SER A 1 80 ? 7.615 -8.304 -11.362 1.00 68.88 80 SER A N 1
ATOM 554 C CA . SER A 1 80 ? 8.457 -7.787 -12.450 1.00 68.88 80 SER A CA 1
ATOM 555 C C . SER A 1 80 ? 8.926 -8.899 -13.369 1.00 68.88 80 SER A C 1
ATOM 557 O O . SER A 1 80 ? 9.097 -10.026 -12.854 1.00 68.88 80 SER A O 1
#

Secondary structure (DSSP, 8-state):
----SSSS--S---------------EEEEE-EE--SSSS--TTS---EE-TTPEEEEEETTEEEEEEE--TTSEEEEE-

pLDDT: mean 83.21, std 19.76, range [40.66, 98.62]

Sequence (80 aa):
MTKLVALGALAALAFGCGSAGGGTATGLKGYVKRGPTMPVCRVGVPCTAPAKGVKLRFSRAGSIVATATTNDRGWYRVAS

Radius of gyration: 27.67 Å; chains: 1; bounding box: 25×83×58 Å

Foldseek 3Di:
DDDDDDDPPPPDPPPPPPPPPPPPFDFDKDADKDAQPDPDDDPPDDRIAAPAQDKDFDDDPNDGPDIWTAHPRRMTTDTD